Protein AF-A0A354CUV5-F1 (afdb_monomer)

Radius of gyration: 18.39 Å; Cα contacts (8 Å, |Δi|>4): 72; chains: 1; bounding box: 42×36×48 Å

Mean predicted aligned error: 9.71 Å

Sequence (132 aa):
MEGEKVSDRKILLKRLLVFLVLGILYFLWLKLTGLNIPCVIRLVTGGRILCPGCGISTMFVNIIGGNFKAAFEANPCIFILLPVWVVFLGIRIIFQPKCLSDGKPLNQGFYYTAAGILVVFAVVRNIVNFIK

Solvent-accessible surface area (backbone atoms only — not comparable to full-atom values): 7347 Å² total; per-residue (Å²): 122,68,72,60,60,55,52,52,51,54,53,50,51,52,50,53,51,51,54,49,51,52,51,50,54,50,52,51,48,34,74,74,66,70,58,70,82,76,50,62,63,27,63,76,50,74,61,40,44,70,57,67,66,62,24,49,54,50,17,53,54,22,49,77,70,70,37,55,68,62,12,36,73,43,30,51,68,58,60,59,48,48,60,55,51,50,52,54,50,47,49,44,72,74,67,58,47,81,64,60,33,90,91,28,68,63,40,50,47,50,54,53,50,53,50,49,53,52,50,52,50,52,51,52,54,30,51,58,49,62,76,105

Foldseek 3Di:
DVVVVVVVVVVVVVVVVVVVVVLVVVLVCCVVPVDQPPDVCCVVVVNLADDLVSLCNQLVSCVVVVNNVSNCVSPVLCSVVVVVVVVLVVCCVPVVDPCCDPPHCVVVVSVVVSVVSVVVCNVVVSVVSNVD

Structure (mmCIF, N/CA/C/O backbone):
data_AF-A0A354CUV5-F1
#
_entry.id   AF-A0A354CUV5-F1
#
loop_
_atom_site.group_PDB
_atom_site.id
_atom_site.type_symbol
_atom_site.label_atom_id
_atom_site.label_alt_id
_atom_site.label_comp_id
_atom_site.label_asym_id
_atom_site.label_entity_id
_atom_site.label_seq_id
_atom_site.pdbx_PDB_ins_code
_atom_site.Cartn_x
_atom_site.Cartn_y
_atom_site.Cartn_z
_atom_site.occupancy
_atom_site.B_iso_or_equiv
_atom_site.auth_seq_id
_atom_site.auth_comp_id
_atom_site.auth_asym_id
_atom_site.auth_atom_id
_atom_site.pdbx_PDB_model_num
ATOM 1 N N . MET A 1 1 ? -29.455 -9.398 20.974 1.00 47.97 1 MET A N 1
ATOM 2 C CA . MET A 1 1 ? -28.433 -8.610 20.243 1.00 47.97 1 MET A CA 1
ATOM 3 C C . MET A 1 1 ? -27.032 -9.249 20.239 1.00 47.97 1 MET A C 1
ATOM 5 O O . MET A 1 1 ? -26.238 -8.898 19.378 1.00 47.97 1 MET A O 1
ATOM 9 N N . GLU A 1 2 ? -26.693 -10.196 21.130 1.00 53.78 2 GLU A N 1
ATOM 10 C CA . GLU A 1 2 ? -25.383 -10.893 21.100 1.00 53.78 2 GLU A CA 1
ATOM 11 C C . GLU A 1 2 ? -25.268 -12.007 20.044 1.00 53.78 2 GLU A C 1
ATOM 13 O O . GLU A 1 2 ? -24.193 -12.191 19.476 1.00 53.78 2 GLU A O 1
ATOM 18 N N . GLY A 1 3 ? -26.364 -12.702 19.716 1.00 49.88 3 GLY A N 1
ATOM 19 C CA . GLY A 1 3 ? -26.363 -13.783 18.715 1.00 49.88 3 GLY A CA 1
ATOM 20 C C . GLY A 1 3 ? -26.046 -13.328 17.282 1.00 49.88 3 GLY A C 1
ATOM 21 O O . GLY A 1 3 ? -25.400 -14.057 16.532 1.00 49.88 3 GLY A O 1
ATOM 22 N N . GLU A 1 4 ? -26.420 -12.099 16.924 1.00 59.38 4 GLU A N 1
ATOM 23 C CA . GLU A 1 4 ? -26.162 -11.501 15.606 1.00 59.38 4 GLU A CA 1
ATOM 24 C C . GLU A 1 4 ? -24.665 -11.176 15.424 1.00 59.38 4 GLU A C 1
ATOM 26 O O . GLU A 1 4 ? -24.033 -11.634 14.471 1.00 59.38 4 GLU A O 1
ATOM 31 N N . LYS A 1 5 ? -24.035 -10.553 16.435 1.00 58.84 5 LYS A N 1
ATOM 32 C CA . LYS A 1 5 ? -22.594 -10.220 16.430 1.00 58.84 5 LYS A CA 1
ATOM 33 C C . LYS A 1 5 ? -21.672 -11.445 16.354 1.00 58.84 5 LYS A C 1
ATOM 35 O O . LYS A 1 5 ? -20.552 -11.340 15.849 1.00 58.84 5 LYS A O 1
ATOM 40 N N . VAL A 1 6 ? -22.090 -12.596 16.890 1.00 66.94 6 VAL A N 1
ATOM 41 C CA . VAL A 1 6 ? -21.304 -13.845 16.832 1.00 66.94 6 VAL A CA 1
ATOM 42 C C . VAL A 1 6 ? -21.349 -14.461 15.429 1.00 66.94 6 VAL A C 1
ATOM 44 O O . VAL A 1 6 ? -20.328 -14.972 14.959 1.00 66.94 6 VAL A O 1
ATOM 47 N N . SER A 1 7 ? -22.494 -14.379 14.745 1.00 71.94 7 SER A N 1
ATOM 48 C CA . SER A 1 7 ? -22.660 -14.858 13.367 1.00 71.94 7 SER A CA 1
ATOM 49 C C . SER A 1 7 ? -21.798 -14.055 12.386 1.00 71.94 7 SER A C 1
ATOM 51 O O . SER A 1 7 ? -21.001 -14.634 11.640 1.00 71.94 7 SER A O 1
ATOM 53 N N . ASP A 1 8 ? -21.836 -12.724 12.483 1.00 75.75 8 ASP A N 1
ATOM 54 C CA . ASP A 1 8 ? -21.045 -11.827 11.632 1.00 75.75 8 ASP A CA 1
ATOM 55 C C . ASP A 1 8 ? -19.541 -12.048 11.782 1.00 75.75 8 ASP A C 1
ATOM 57 O O . ASP A 1 8 ? -18.797 -12.072 10.799 1.00 75.75 8 ASP A O 1
ATOM 61 N N . ARG A 1 9 ? -19.072 -12.290 13.013 1.00 80.50 9 ARG A N 1
ATOM 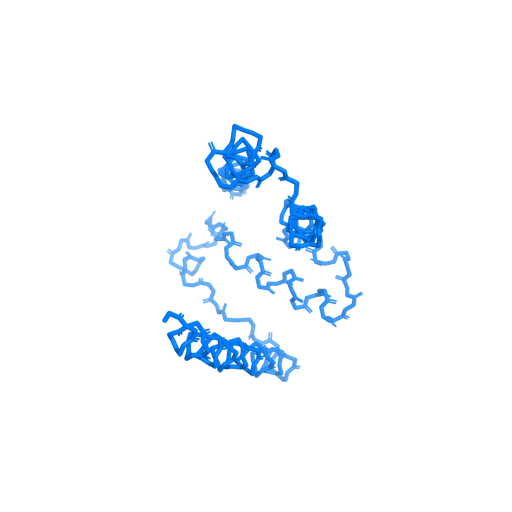62 C CA . ARG A 1 9 ? -17.651 -12.539 13.284 1.00 80.50 9 ARG A CA 1
ATOM 63 C C . ARG A 1 9 ? -17.168 -13.842 12.640 1.00 80.50 9 ARG A C 1
ATOM 65 O O . ARG A 1 9 ? -16.070 -13.876 12.089 1.00 80.50 9 ARG A O 1
ATOM 72 N N . LYS A 1 10 ? -17.986 -14.902 12.659 1.00 81.69 10 LYS A N 1
ATOM 73 C CA . LYS A 1 10 ? -17.671 -16.182 11.995 1.00 81.69 10 LYS A CA 1
ATOM 74 C C . LYS A 1 10 ? -17.652 -16.038 10.471 1.00 81.69 10 LYS A C 1
ATOM 76 O O . LYS A 1 10 ? -16.777 -16.607 9.818 1.00 81.69 10 LYS A O 1
ATOM 81 N N . ILE A 1 11 ? -18.578 -15.262 9.907 1.00 84.12 11 ILE A N 1
ATOM 82 C CA . ILE A 1 11 ? -18.624 -14.960 8.469 1.00 84.12 11 ILE A CA 1
ATOM 83 C C . ILE A 1 11 ? -17.393 -14.145 8.052 1.00 84.12 11 ILE A C 1
ATOM 85 O O . ILE A 1 11 ? -16.752 -14.475 7.054 1.00 84.12 11 ILE A O 1
ATOM 89 N N . LEU A 1 12 ? -17.016 -13.131 8.835 1.00 83.44 12 LEU A N 1
ATOM 90 C CA . LEU A 1 12 ? -15.826 -12.316 8.593 1.00 83.44 12 LEU A CA 1
ATOM 91 C C . LEU A 1 12 ? -14.544 -13.157 8.634 1.00 83.44 12 LEU A C 1
ATOM 93 O O . LEU A 1 12 ? -13.736 -13.073 7.714 1.00 83.44 12 LEU A O 1
ATOM 97 N N . LEU A 1 13 ? -14.382 -14.008 9.651 1.00 85.56 13 LEU A N 1
ATOM 98 C CA . LEU A 1 13 ? -13.226 -14.902 9.771 1.00 85.56 13 LEU A CA 1
ATOM 99 C C . LEU A 1 13 ? -13.117 -15.860 8.582 1.00 85.56 13 LEU A C 1
ATOM 101 O O . LEU A 1 13 ? -12.034 -16.009 8.021 1.00 85.56 13 LEU A O 1
ATOM 105 N N . LYS A 1 14 ? -14.234 -16.458 8.145 1.00 88.19 14 LYS A N 1
ATOM 106 C CA . LYS A 1 14 ? -14.252 -17.297 6.937 1.00 88.19 14 LYS A CA 1
ATOM 107 C C . LYS A 1 14 ? -13.824 -16.515 5.698 1.00 88.19 14 LYS A C 1
ATOM 109 O O . LYS A 1 14 ? -13.003 -17.009 4.934 1.00 88.19 14 LYS A O 1
ATOM 114 N N . ARG A 1 15 ? -14.336 -15.294 5.505 1.00 86.25 15 ARG A N 1
ATOM 115 C CA . ARG A 1 15 ? -13.951 -14.435 4.372 1.00 86.25 15 ARG A CA 1
ATOM 116 C C . ARG A 1 15 ? -12.461 -14.107 4.399 1.00 86.25 15 ARG A C 1
ATOM 118 O O . ARG A 1 15 ? -11.796 -14.279 3.385 1.00 86.25 15 ARG A O 1
ATOM 125 N N . LEU A 1 16 ? -11.931 -13.692 5.551 1.00 85.19 16 LEU A N 1
ATOM 126 C CA . LEU A 1 16 ? -10.504 -13.399 5.723 1.00 85.19 16 LEU A CA 1
ATOM 127 C C . LEU A 1 16 ? -9.634 -14.615 5.396 1.00 85.19 16 LEU A C 1
ATOM 129 O O . LEU A 1 16 ? -8.632 -14.476 4.700 1.00 85.19 16 LEU A O 1
ATOM 133 N N . LEU A 1 17 ? -10.043 -15.806 5.839 1.00 88.69 17 LEU A N 1
ATOM 134 C CA . LEU A 1 17 ? -9.328 -17.049 5.564 1.00 88.69 17 LEU A CA 1
ATOM 135 C C . LEU A 1 17 ? -9.346 -17.390 4.068 1.00 88.69 17 LEU A C 1
ATOM 137 O O . LEU A 1 17 ? -8.305 -17.725 3.511 1.00 88.69 17 LEU A O 1
ATOM 141 N N . VAL A 1 18 ? -10.486 -17.224 3.389 1.00 88.88 18 VAL A N 1
ATOM 142 C CA . VAL A 1 18 ? -10.580 -17.397 1.929 1.00 88.88 18 VAL A CA 1
ATOM 143 C C . VAL A 1 18 ? -9.656 -16.421 1.195 1.00 88.88 18 VAL A C 1
ATOM 145 O O . VAL A 1 18 ? -8.893 -16.847 0.332 1.00 88.88 18 VAL A O 1
ATOM 148 N N . PHE A 1 19 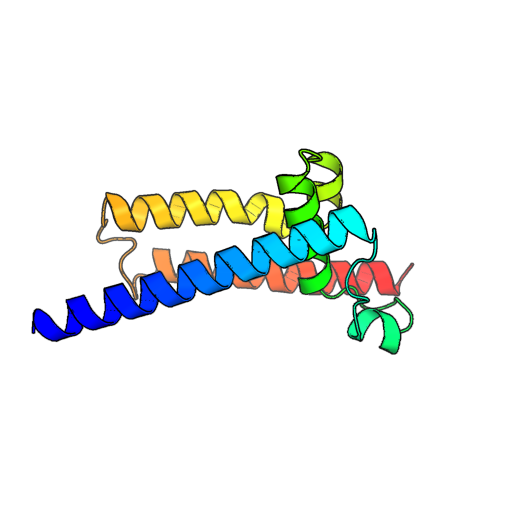? -9.665 -15.134 1.557 1.00 84.25 19 PHE A N 1
ATOM 149 C CA . PHE A 1 19 ? -8.768 -14.143 0.951 1.00 84.25 19 PHE A CA 1
ATOM 150 C C . PHE A 1 19 ? -7.290 -14.466 1.194 1.00 84.25 19 PHE A C 1
ATOM 152 O O . PHE A 1 19 ? -6.479 -14.319 0.282 1.00 84.25 19 PHE A O 1
ATOM 159 N N . LEU A 1 20 ? -6.942 -14.942 2.392 1.00 85.44 20 LEU A N 1
ATOM 160 C CA . LEU A 1 20 ? -5.582 -15.355 2.725 1.00 85.44 20 LEU A CA 1
ATOM 161 C C . LEU A 1 20 ? -5.133 -16.542 1.863 1.00 85.44 20 LEU A C 1
ATOM 163 O O . LEU A 1 20 ? -4.057 -16.494 1.274 1.00 85.44 20 LEU A O 1
ATOM 167 N N . VAL A 1 21 ? -5.968 -17.578 1.744 1.00 87.44 21 VAL A N 1
ATOM 168 C CA . VAL A 1 21 ? -5.672 -18.762 0.922 1.00 87.44 21 VAL A CA 1
ATOM 169 C C . VAL A 1 21 ? -5.514 -18.377 -0.547 1.00 87.44 21 VAL A C 1
ATOM 171 O O . VAL A 1 21 ? -4.536 -18.776 -1.173 1.00 87.44 21 VAL A O 1
ATOM 174 N N . LEU A 1 22 ? -6.412 -17.549 -1.090 1.00 85.00 22 LEU A N 1
ATOM 175 C CA . LEU A 1 22 ? -6.299 -17.044 -2.462 1.00 85.00 22 LEU A CA 1
ATOM 176 C C . LEU A 1 22 ? -5.010 -16.238 -2.676 1.00 85.00 22 LEU A C 1
ATOM 178 O O . LEU A 1 22 ? -4.341 -16.414 -3.693 1.00 85.00 22 LEU A O 1
ATOM 182 N N . GLY A 1 23 ? -4.631 -15.395 -1.713 1.00 78.88 23 GLY A N 1
ATOM 183 C CA . GLY A 1 23 ? -3.382 -14.635 -1.756 1.00 78.88 23 GLY A CA 1
ATOM 184 C C . GLY A 1 23 ? -2.140 -15.531 -1.751 1.00 78.88 23 GLY A C 1
ATOM 185 O O . GLY A 1 23 ? -1.218 -15.303 -2.533 1.00 78.88 23 GLY A O 1
ATOM 186 N N . ILE A 1 24 ? -2.132 -16.582 -0.924 1.00 82.69 24 ILE A N 1
ATOM 187 C CA . ILE A 1 24 ? -1.042 -17.569 -0.871 1.00 82.69 24 ILE A CA 1
ATOM 188 C C . ILE A 1 24 ? -0.955 -18.347 -2.186 1.00 82.69 24 ILE A C 1
ATOM 190 O O . ILE A 1 24 ? 0.132 -18.474 -2.745 1.00 82.69 24 ILE A O 1
ATOM 194 N N . LEU A 1 25 ? -2.086 -18.826 -2.712 1.00 84.38 25 LEU A N 1
ATOM 195 C CA . LEU A 1 25 ? -2.133 -19.528 -3.998 1.00 84.38 25 LEU A CA 1
ATOM 196 C C . LEU A 1 25 ? -1.609 -18.645 -5.135 1.00 84.38 25 LEU A C 1
ATOM 198 O O . LEU A 1 25 ? -0.820 -19.109 -5.954 1.00 84.38 25 LEU A O 1
ATOM 202 N N . TYR A 1 26 ? -1.981 -17.362 -5.151 1.00 77.25 26 TYR A N 1
ATOM 203 C CA . TYR A 1 26 ? -1.476 -16.400 -6.127 1.00 77.25 26 TYR A CA 1
ATOM 204 C C . TYR A 1 26 ? 0.034 -16.168 -5.994 1.00 77.25 26 TYR A C 1
ATOM 206 O O . TYR A 1 26 ? 0.754 -16.159 -6.991 1.00 77.25 26 TYR A O 1
ATOM 214 N N . PHE A 1 27 ? 0.541 -16.033 -4.767 1.00 75.62 27 PHE A N 1
ATOM 215 C CA . PHE A 1 27 ? 1.976 -15.902 -4.523 1.00 75.62 27 PHE A CA 1
ATOM 216 C C . PHE A 1 27 ? 2.756 -17.141 -4.986 1.00 75.62 27 PHE A C 1
ATOM 218 O O . PHE A 1 27 ? 3.785 -17.006 -5.646 1.00 75.62 27 PHE A O 1
ATOM 225 N N . LEU A 1 28 ? 2.253 -18.344 -4.695 1.00 79.12 28 LEU A N 1
ATOM 226 C CA . LEU A 1 28 ? 2.853 -19.597 -5.157 1.00 79.12 28 LEU A CA 1
ATOM 227 C C . LEU A 1 28 ? 2.834 -19.695 -6.683 1.00 79.12 28 LEU A C 1
ATOM 229 O O . LEU A 1 28 ? 3.857 -20.025 -7.279 1.00 79.12 28 LEU A O 1
ATOM 233 N N . TRP A 1 29 ? 1.716 -19.341 -7.320 1.00 79.06 29 TRP A N 1
ATOM 234 C CA . TRP A 1 29 ? 1.611 -19.275 -8.776 1.00 79.06 29 TRP A CA 1
ATOM 235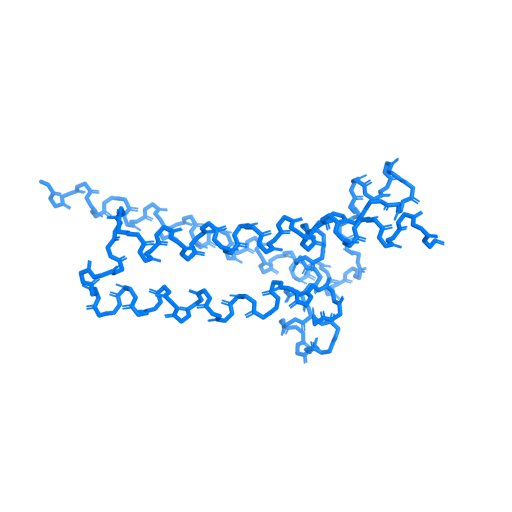 C C . TRP A 1 29 ? 2.687 -18.366 -9.373 1.00 79.06 29 TRP A C 1
ATOM 237 O O . TRP A 1 29 ? 3.405 -18.775 -10.281 1.00 79.06 29 TRP A O 1
ATOM 247 N N . LEU A 1 30 ? 2.856 -17.161 -8.829 1.00 72.06 30 LEU A N 1
ATOM 248 C CA . LEU A 1 30 ? 3.877 -16.210 -9.270 1.00 72.06 30 LEU A CA 1
ATOM 249 C C . LEU A 1 30 ? 5.300 -16.745 -9.102 1.00 72.06 30 LEU A C 1
ATOM 251 O O . LEU A 1 30 ? 6.122 -16.592 -10.001 1.00 72.06 30 LEU A O 1
ATOM 255 N N . LYS A 1 31 ? 5.593 -17.385 -7.965 1.00 71.50 31 LYS A N 1
ATOM 256 C CA . LYS A 1 31 ? 6.907 -17.978 -7.675 1.00 71.50 31 LYS A CA 1
ATOM 257 C C . LYS A 1 31 ? 7.239 -19.143 -8.607 1.00 71.50 31 LYS A C 1
ATOM 259 O O . LYS A 1 31 ? 8.401 -19.306 -8.959 1.00 71.50 31 LYS A O 1
ATOM 264 N N . LEU A 1 32 ? 6.238 -19.944 -8.976 1.00 72.44 32 LEU A N 1
ATOM 265 C CA . LEU A 1 32 ? 6.402 -21.136 -9.813 1.00 72.44 32 LEU A CA 1
ATOM 266 C C . LEU A 1 32 ? 6.434 -20.808 -11.309 1.00 72.44 32 LEU A C 1
ATOM 268 O O . LEU A 1 32 ? 7.197 -21.414 -12.051 1.00 72.44 32 LEU A O 1
ATOM 272 N N . THR A 1 33 ? 5.610 -19.860 -11.755 1.00 70.31 33 THR A N 1
ATOM 273 C CA . THR A 1 33 ? 5.440 -19.552 -13.185 1.00 70.31 33 THR A CA 1
ATOM 274 C C . THR A 1 33 ? 6.233 -18.332 -13.644 1.00 70.31 33 THR A C 1
ATOM 276 O O . THR A 1 33 ? 6.441 -18.160 -14.841 1.00 70.31 33 THR A O 1
ATOM 279 N N . GLY A 1 34 ? 6.630 -17.440 -12.727 1.00 60.62 34 GLY A N 1
AT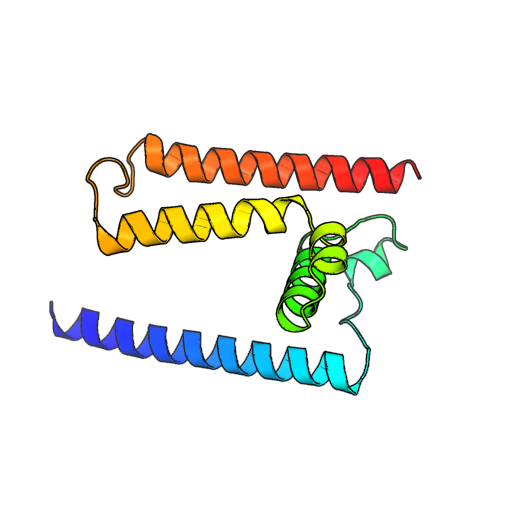OM 280 C CA . GLY A 1 34 ? 7.211 -16.134 -13.063 1.00 60.62 34 GLY A CA 1
ATOM 281 C C . GLY A 1 34 ? 6.248 -15.189 -13.801 1.00 60.62 34 GLY A C 1
ATOM 282 O O . GLY A 1 34 ? 6.621 -14.066 -14.142 1.00 60.62 34 GLY A O 1
ATOM 283 N N . LEU A 1 35 ? 5.004 -15.617 -14.046 1.00 57.25 35 LEU A N 1
ATOM 284 C CA . LEU A 1 35 ? 3.999 -14.895 -14.815 1.00 57.25 35 LEU A CA 1
ATOM 285 C C . LEU A 1 35 ? 3.145 -14.042 -13.879 1.00 57.25 35 LEU A C 1
ATOM 287 O O . LEU A 1 35 ? 2.223 -14.529 -13.226 1.00 57.25 35 LEU A O 1
ATOM 291 N N . ASN A 1 36 ? 3.431 -12.739 -13.849 1.00 64.19 36 ASN A N 1
ATOM 292 C CA . ASN A 1 36 ? 2.487 -11.761 -13.312 1.00 64.19 36 ASN A CA 1
ATOM 293 C C . ASN A 1 36 ? 1.210 -11.782 -14.156 1.00 64.19 36 ASN A C 1
ATOM 295 O O . ASN A 1 36 ? 1.314 -11.804 -15.382 1.00 64.19 36 ASN A O 1
ATOM 299 N N . ILE A 1 37 ? 0.025 -11.731 -13.527 1.00 64.69 37 ILE A N 1
ATOM 300 C CA . ILE A 1 37 ? -1.236 -11.573 -14.270 1.00 64.69 37 ILE A CA 1
ATOM 301 C C . ILE A 1 37 ? -1.074 -10.357 -15.192 1.00 64.69 37 ILE A C 1
ATOM 303 O O . ILE A 1 37 ? -0.871 -9.242 -14.689 1.00 64.69 37 ILE A O 1
ATOM 307 N N . PRO A 1 38 ? -1.110 -10.544 -16.526 1.00 63.25 38 PRO A N 1
ATOM 308 C CA . PRO A 1 38 ? -0.910 -9.449 -17.451 1.00 63.25 38 PRO A CA 1
ATOM 309 C C . PRO A 1 38 ? -2.051 -8.456 -17.250 1.00 63.25 38 PRO A C 1
ATOM 311 O O . PRO A 1 38 ? -3.230 -8.764 -17.405 1.00 63.25 38 PRO A O 1
ATOM 314 N N . CYS A 1 39 ? -1.682 -7.253 -16.828 1.00 70.00 39 CYS A N 1
ATOM 315 C CA . CYS A 1 39 ? -2.611 -6.179 -16.529 1.00 70.00 39 CYS A CA 1
ATOM 316 C C . CYS A 1 39 ? -3.394 -5.827 -17.804 1.00 70.00 39 CYS A C 1
ATOM 318 O O . CYS A 1 39 ? -2.833 -5.196 -18.697 1.00 70.00 39 CYS A O 1
ATOM 320 N N . VAL A 1 40 ? -4.673 -6.213 -17.901 1.00 67.25 40 VAL A N 1
ATOM 321 C CA . VAL A 1 40 ? -5.499 -6.012 -19.113 1.00 67.25 40 VAL A CA 1
ATOM 322 C C . VAL A 1 40 ? -5.519 -4.542 -19.535 1.00 67.25 40 VAL A C 1
ATOM 324 O O . VAL A 1 40 ? -5.387 -4.237 -20.711 1.00 67.25 40 VAL A O 1
ATOM 327 N N . ILE A 1 41 ? -5.562 -3.614 -18.573 1.00 65.62 41 ILE A N 1
ATOM 328 C CA . ILE A 1 41 ? -5.482 -2.169 -18.835 1.00 65.62 41 ILE A CA 1
ATOM 329 C C . ILE A 1 41 ? -4.156 -1.807 -19.507 1.00 65.62 41 ILE A C 1
ATOM 331 O O . ILE A 1 41 ? -4.145 -1.068 -20.484 1.00 65.62 41 ILE A O 1
ATOM 335 N N . ARG A 1 42 ? -3.033 -2.348 -19.025 1.00 68.44 42 ARG A N 1
ATOM 336 C CA . ARG A 1 42 ? -1.718 -2.118 -19.636 1.00 68.44 42 ARG A CA 1
ATOM 337 C C . ARG A 1 42 ? -1.654 -2.730 -21.036 1.00 68.44 42 ARG A C 1
ATOM 339 O O . ARG A 1 42 ? -1.079 -2.116 -21.922 1.00 68.44 42 ARG A O 1
ATOM 346 N N . LEU A 1 43 ? -2.258 -3.901 -21.230 1.00 68.38 43 LEU A N 1
ATOM 347 C CA . LEU A 1 43 ? -2.309 -4.587 -22.520 1.00 68.38 43 LEU A CA 1
ATOM 348 C C . LEU A 1 43 ? -3.115 -3.777 -23.549 1.00 68.38 43 LEU A C 1
ATOM 350 O O . LEU A 1 43 ? -2.622 -3.485 -24.631 1.00 68.38 43 LEU A O 1
ATOM 354 N N . VAL A 1 44 ? -4.323 -3.346 -23.176 1.00 71.19 44 VAL A N 1
ATOM 355 C CA . VAL A 1 44 ? -5.245 -2.588 -24.038 1.00 71.19 44 VAL A CA 1
ATOM 356 C C . VAL A 1 44 ? -4.720 -1.181 -24.330 1.00 71.19 44 VAL A C 1
ATOM 358 O O . VAL A 1 44 ? -4.893 -0.671 -25.430 1.00 71.19 44 VAL A O 1
ATOM 361 N N . THR A 1 45 ? -4.038 -0.549 -23.372 1.00 70.62 45 THR A N 1
ATOM 362 C CA . THR A 1 45 ? -3.492 0.815 -23.528 1.00 70.62 45 THR A CA 1
ATOM 363 C C . THR A 1 45 ? -2.075 0.833 -24.106 1.00 70.62 45 THR A C 1
ATOM 365 O O . THR A 1 45 ? -1.424 1.880 -24.110 1.00 70.62 45 THR A O 1
ATOM 368 N N . GLY A 1 46 ? -1.573 -0.318 -24.571 1.00 64.56 46 GLY A N 1
ATOM 369 C CA . GLY A 1 46 ? -0.238 -0.441 -25.159 1.00 64.56 46 GLY A CA 1
ATOM 370 C C . GLY A 1 46 ? 0.894 -0.051 -24.203 1.00 64.56 46 GLY A C 1
ATOM 371 O O . GLY A 1 46 ? 1.919 0.453 -24.642 1.00 64.56 46 GLY A O 1
ATOM 372 N N . GLY A 1 47 ? 0.705 -0.213 -22.891 1.00 67.38 47 GLY A N 1
ATOM 373 C CA . GLY A 1 47 ? 1.701 0.135 -21.875 1.00 67.38 47 GLY A CA 1
ATOM 374 C C . GLY A 1 47 ? 1.622 1.563 -21.333 1.00 67.38 47 GLY A C 1
ATOM 375 O O . GLY A 1 47 ? 2.312 1.866 -20.360 1.00 67.38 47 GLY A O 1
ATOM 376 N N . ARG A 1 48 ? 0.776 2.429 -21.904 1.00 60.31 48 ARG A N 1
ATOM 377 C CA . ARG A 1 48 ? 0.758 3.865 -21.572 1.00 60.31 48 ARG A CA 1
ATOM 378 C C . ARG A 1 48 ? 0.111 4.179 -20.228 1.00 60.31 48 ARG A C 1
ATOM 380 O O . ARG A 1 48 ? 0.512 5.138 -19.575 1.00 60.31 48 ARG A O 1
ATOM 387 N N . ILE A 1 49 ? -0.858 3.373 -19.792 1.00 64.69 49 ILE A N 1
ATOM 388 C CA . ILE A 1 49 ? -1.533 3.571 -18.506 1.00 64.69 49 ILE A CA 1
ATOM 389 C C . ILE A 1 49 ? -1.008 2.565 -17.482 1.00 64.69 49 ILE A C 1
ATOM 391 O O . ILE A 1 49 ? -1.138 1.343 -17.622 1.00 64.69 49 ILE A O 1
ATOM 395 N N . LEU A 1 50 ? -0.432 3.096 -16.405 1.00 65.81 50 LEU A N 1
ATOM 396 C CA . LEU A 1 50 ? 0.033 2.317 -15.270 1.00 65.81 50 LEU A CA 1
ATOM 397 C C . LEU A 1 50 ? -1.119 2.179 -14.275 1.00 65.81 50 LEU A C 1
ATOM 399 O O . LEU A 1 50 ? -1.364 3.050 -13.445 1.00 65.81 50 LEU A O 1
ATOM 403 N N . CYS A 1 51 ? -1.832 1.052 -14.344 1.00 70.62 51 CYS A N 1
ATOM 404 C CA . CYS A 1 51 ? -2.863 0.744 -13.356 1.00 70.62 51 CYS A CA 1
ATOM 405 C C . CYS A 1 51 ? -2.245 0.695 -11.941 1.00 70.62 51 CYS A C 1
ATOM 407 O O . CYS A 1 51 ? -1.317 -0.097 -11.717 1.00 70.62 51 CYS A O 1
ATOM 409 N N . PRO A 1 52 ? -2.765 1.473 -10.969 1.00 65.62 52 PRO A N 1
ATOM 410 C CA . PRO A 1 52 ? -2.254 1.468 -9.600 1.00 65.62 52 PRO A CA 1
ATOM 411 C C . PRO A 1 52 ? -2.400 0.089 -8.943 1.00 65.62 52 PRO A C 1
ATOM 413 O O . PRO A 1 52 ? -1.529 -0.312 -8.175 1.00 65.62 52 PRO A O 1
ATOM 416 N N . GLY A 1 53 ? -3.436 -0.678 -9.309 1.00 67.75 53 GLY A N 1
ATOM 417 C CA . GLY A 1 53 ? -3.658 -2.041 -8.817 1.00 67.75 53 GLY A CA 1
ATOM 418 C C . GLY A 1 53 ? -2.536 -3.010 -9.195 1.00 67.75 53 GLY A C 1
ATOM 419 O O . GLY A 1 53 ? -2.046 -3.746 -8.344 1.00 67.75 53 GLY A O 1
ATOM 420 N N . CYS A 1 54 ? -2.049 -2.946 -10.437 1.00 70.94 54 CYS A N 1
ATOM 421 C CA . CYS A 1 54 ? -0.966 -3.813 -10.907 1.00 70.94 54 CYS A CA 1
ATOM 422 C C . CYS A 1 54 ? 0.356 -3.520 -10.159 1.00 70.94 54 CYS A C 1
ATOM 424 O O . CYS A 1 54 ? 1.097 -4.444 -9.834 1.00 70.94 54 CYS A O 1
ATOM 426 N N . GLY A 1 55 ? 0.613 -2.257 -9.788 1.00 75.31 55 GLY A N 1
ATOM 427 C CA . GLY A 1 55 ? 1.761 -1.883 -8.950 1.00 75.31 55 GLY A CA 1
ATOM 428 C C . GLY A 1 55 ? 1.655 -2.341 -7.489 1.00 75.31 55 GLY A C 1
ATOM 429 O O . GLY A 1 55 ? 2.670 -2.672 -6.882 1.00 75.31 55 GLY A O 1
ATOM 430 N N . ILE A 1 56 ? 0.442 -2.400 -6.926 1.00 80.88 56 ILE A N 1
ATOM 431 C CA . ILE A 1 56 ? 0.197 -2.899 -5.560 1.00 80.88 56 ILE A CA 1
ATOM 432 C C . ILE A 1 56 ? 0.500 -4.398 -5.466 1.00 80.88 56 ILE A C 1
ATOM 434 O O . ILE A 1 56 ? 1.186 -4.823 -4.538 1.00 80.88 56 ILE A O 1
ATOM 438 N N . SER A 1 57 ? 0.044 -5.200 -6.433 1.00 80.56 57 SER A N 1
ATOM 439 C CA . SER A 1 57 ? 0.337 -6.638 -6.460 1.00 80.56 57 SER A CA 1
ATOM 440 C C . SER A 1 57 ? 1.842 -6.904 -6.530 1.00 80.56 57 SER A C 1
ATOM 442 O O . SER A 1 57 ? 2.361 -7.663 -5.716 1.00 80.56 57 SER A O 1
ATOM 444 N N . THR A 1 58 ? 2.565 -6.226 -7.429 1.00 80.56 58 THR A N 1
ATOM 445 C CA . THR A 1 58 ? 4.029 -6.345 -7.524 1.00 80.56 58 THR A CA 1
ATOM 446 C C . THR A 1 58 ? 4.721 -5.919 -6.230 1.00 80.56 58 THR A C 1
ATOM 448 O O . THR A 1 58 ? 5.670 -6.575 -5.802 1.00 80.56 58 THR A O 1
ATOM 451 N N . MET A 1 59 ? 4.242 -4.855 -5.579 1.00 86.50 59 MET A N 1
ATOM 452 C CA . MET A 1 59 ? 4.765 -4.414 -4.286 1.00 86.50 59 MET A CA 1
ATOM 453 C C . MET A 1 59 ? 4.625 -5.517 -3.229 1.00 86.50 59 MET A C 1
ATOM 455 O O . MET A 1 59 ? 5.620 -5.882 -2.612 1.00 86.50 59 MET A O 1
ATOM 459 N N . PHE A 1 60 ? 3.433 -6.099 -3.051 1.00 83.38 60 PHE A N 1
ATOM 460 C CA . PHE A 1 60 ? 3.216 -7.156 -2.055 1.00 83.38 60 PHE A CA 1
ATOM 461 C C . PHE A 1 60 ? 4.044 -8.411 -2.321 1.00 83.38 60 PHE A C 1
ATOM 463 O O . PHE A 1 60 ? 4.605 -8.978 -1.390 1.00 83.38 60 PHE A O 1
ATOM 470 N N . VAL A 1 61 ? 4.171 -8.822 -3.580 1.00 83.12 61 VAL A N 1
ATOM 471 C CA . VAL A 1 61 ? 4.985 -9.986 -3.956 1.00 83.12 61 VAL A CA 1
ATOM 472 C C . VAL A 1 61 ? 6.450 -9.765 -3.591 1.00 83.12 61 VAL A C 1
ATOM 474 O O . VAL A 1 61 ? 7.087 -10.662 -3.044 1.00 83.12 61 VAL A O 1
ATOM 477 N N . ASN A 1 62 ? 6.973 -8.560 -3.828 1.00 84.19 62 ASN A N 1
ATOM 478 C CA . ASN A 1 62 ? 8.341 -8.206 -3.456 1.00 84.19 62 ASN A CA 1
ATOM 479 C C . ASN A 1 62 ? 8.520 -8.044 -1.939 1.00 84.19 62 ASN A C 1
ATOM 481 O O . ASN A 1 62 ? 9.558 -8.447 -1.425 1.00 84.19 62 ASN A O 1
ATOM 485 N N . ILE A 1 63 ? 7.514 -7.540 -1.212 1.00 86.31 63 ILE A N 1
ATOM 486 C CA . ILE A 1 63 ? 7.518 -7.516 0.262 1.00 86.31 63 ILE A CA 1
ATOM 487 C C . ILE A 1 63 ? 7.613 -8.942 0.815 1.00 86.31 63 ILE A C 1
ATOM 489 O O . ILE A 1 63 ? 8.483 -9.218 1.635 1.00 86.31 63 ILE A O 1
ATOM 493 N N . ILE A 1 64 ? 6.761 -9.859 0.343 1.00 84.00 64 ILE A N 1
ATOM 494 C CA . ILE A 1 64 ? 6.771 -11.267 0.780 1.00 84.00 64 ILE A CA 1
ATOM 495 C C . ILE A 1 64 ? 8.087 -11.948 0.372 1.00 84.00 64 ILE A C 1
ATOM 497 O O . ILE A 1 64 ? 8.628 -12.757 1.119 1.00 84.00 64 ILE A O 1
ATOM 501 N N . GLY A 1 65 ? 8.631 -11.595 -0.795 1.00 82.75 65 GLY A N 1
ATOM 502 C CA . GLY A 1 65 ? 9.930 -12.065 -1.274 1.00 82.75 65 GLY A CA 1
ATOM 503 C C . GLY A 1 65 ? 11.149 -11.428 -0.593 1.00 82.75 65 GLY A C 1
ATOM 504 O O . GLY A 1 65 ? 12.268 -11.790 -0.944 1.00 82.75 65 GLY A O 1
ATOM 505 N N . GLY A 1 66 ? 10.965 -10.483 0.338 1.00 86.19 66 GLY A N 1
ATOM 506 C CA . GLY A 1 66 ? 12.050 -9.793 1.048 1.00 86.19 66 GLY A CA 1
ATOM 507 C C . GLY A 1 66 ? 12.792 -8.719 0.237 1.00 86.19 66 GLY A C 1
ATOM 508 O O . GLY A 1 66 ? 13.764 -8.143 0.723 1.00 86.19 66 GLY A O 1
ATOM 509 N N . ASN A 1 67 ? 12.352 -8.409 -0.985 1.00 88.75 67 ASN A N 1
ATOM 510 C CA . ASN A 1 67 ? 12.960 -7.383 -1.832 1.00 88.75 67 ASN A CA 1
ATOM 511 C C . ASN A 1 67 ? 12.261 -6.028 -1.645 1.00 88.75 67 ASN A C 1
ATOM 513 O O . ASN A 1 67 ? 11.434 -5.598 -2.451 1.00 88.75 67 ASN A O 1
ATOM 517 N N . PHE A 1 68 ? 12.617 -5.321 -0.575 1.00 88.12 68 PHE A N 1
ATOM 518 C CA . PHE A 1 68 ? 12.016 -4.021 -0.262 1.00 88.12 68 PHE A CA 1
ATOM 519 C C . PHE A 1 68 ? 12.328 -2.937 -1.301 1.00 88.12 68 PHE A C 1
ATOM 521 O O . PHE A 1 68 ? 11.491 -2.067 -1.535 1.00 88.12 68 PHE A O 1
ATOM 528 N N . LYS A 1 69 ? 13.487 -3.005 -1.971 1.00 87.81 69 LYS A N 1
ATOM 529 C CA . LYS A 1 69 ? 13.859 -2.045 -3.022 1.00 87.81 69 LYS A CA 1
ATOM 530 C C . LYS A 1 69 ? 12.908 -2.146 -4.214 1.00 87.81 69 LYS A C 1
ATOM 532 O O . LYS A 1 69 ? 12.316 -1.147 -4.614 1.00 87.81 69 LYS A O 1
ATOM 537 N N . ALA A 1 70 ? 12.700 -3.357 -4.726 1.00 81.94 70 ALA A N 1
ATOM 538 C CA . ALA A 1 70 ? 11.760 -3.594 -5.817 1.00 81.94 70 ALA A CA 1
ATOM 539 C C . ALA A 1 70 ? 10.305 -3.324 -5.395 1.00 81.94 70 ALA A C 1
ATOM 541 O O . ALA A 1 70 ? 9.508 -2.840 -6.199 1.00 81.94 70 ALA A O 1
ATOM 542 N N . ALA A 1 71 ? 9.951 -3.578 -4.129 1.00 86.12 71 ALA A N 1
ATOM 543 C CA . ALA A 1 71 ? 8.634 -3.225 -3.602 1.00 86.12 71 ALA A CA 1
ATOM 544 C C . ALA A 1 71 ? 8.394 -1.706 -3.604 1.00 86.12 71 ALA A C 1
ATOM 546 O O . ALA A 1 71 ? 7.343 -1.248 -4.058 1.00 86.12 71 ALA A O 1
ATOM 547 N N . PHE A 1 72 ? 9.378 -0.928 -3.147 1.00 87.31 72 PHE A N 1
ATOM 548 C CA . PHE A 1 72 ? 9.313 0.529 -3.148 1.00 87.31 72 PHE A CA 1
ATOM 549 C C . PHE A 1 72 ? 9.211 1.090 -4.571 1.00 87.31 72 PHE A C 1
ATOM 551 O O . PHE A 1 72 ? 8.358 1.931 -4.836 1.00 87.31 72 PHE A O 1
ATOM 558 N N . GLU A 1 73 ? 10.012 0.584 -5.511 1.00 84.81 73 GLU A N 1
ATOM 559 C CA . GLU A 1 73 ? 9.956 1.000 -6.921 1.00 84.81 73 GLU A CA 1
ATOM 560 C C . GLU A 1 73 ? 8.609 0.657 -7.583 1.00 84.81 73 GLU A C 1
ATOM 562 O O . GLU A 1 73 ? 8.103 1.408 -8.423 1.00 84.81 73 GLU A O 1
ATOM 567 N N . ALA A 1 74 ? 7.981 -0.454 -7.183 1.00 82.19 74 ALA A N 1
ATOM 568 C CA . ALA A 1 74 ? 6.686 -0.859 -7.714 1.00 82.19 74 ALA A CA 1
ATOM 569 C C . ALA A 1 74 ? 5.566 0.127 -7.335 1.00 82.19 74 ALA A C 1
ATOM 571 O O . ALA A 1 74 ? 4.767 0.519 -8.199 1.00 82.19 74 ALA A O 1
ATOM 572 N N . ASN A 1 75 ? 5.494 0.560 -6.073 1.00 86.00 75 ASN A N 1
ATOM 573 C CA . ASN A 1 75 ? 4.499 1.535 -5.625 1.00 86.00 75 ASN A CA 1
ATOM 574 C C . ASN A 1 75 ? 4.957 2.303 -4.369 1.00 86.00 75 ASN A C 1
ATOM 576 O O . ASN A 1 75 ? 4.552 1.951 -3.259 1.00 86.00 75 ASN A O 1
ATOM 580 N N . PRO A 1 76 ? 5.737 3.386 -4.522 1.00 86.12 76 PRO A N 1
ATOM 581 C CA . PRO A 1 76 ? 6.321 4.090 -3.380 1.00 86.12 76 PRO A CA 1
ATOM 582 C C . PRO A 1 76 ? 5.254 4.753 -2.501 1.00 86.12 76 PRO A C 1
ATOM 584 O O . PRO A 1 76 ? 5.392 4.803 -1.282 1.00 86.12 76 PRO A O 1
ATOM 587 N N . CYS A 1 77 ? 4.153 5.215 -3.105 1.00 87.38 77 CYS A N 1
ATOM 588 C CA . CYS A 1 77 ? 3.070 5.871 -2.379 1.00 87.38 77 CYS A CA 1
ATOM 589 C C . CYS A 1 77 ? 2.359 4.906 -1.424 1.00 87.38 77 CYS A C 1
ATOM 591 O O . CYS A 1 77 ? 2.254 5.194 -0.234 1.00 87.38 77 CYS A O 1
ATOM 593 N N . ILE A 1 78 ? 1.918 3.743 -1.917 1.00 86.94 78 ILE A N 1
ATOM 594 C CA . ILE A 1 78 ? 1.268 2.742 -1.060 1.00 86.94 78 ILE A CA 1
ATOM 595 C C . ILE A 1 78 ? 2.272 2.133 -0.081 1.00 86.94 78 ILE A C 1
ATOM 597 O O . ILE A 1 78 ? 1.912 1.910 1.069 1.00 86.94 78 ILE A O 1
ATOM 601 N N . PHE A 1 79 ? 3.524 1.915 -0.491 1.00 88.44 79 PHE A N 1
ATOM 602 C CA . PHE A 1 79 ? 4.557 1.359 0.385 1.00 88.44 79 PHE A CA 1
ATOM 603 C C . PHE A 1 79 ? 4.750 2.194 1.661 1.00 88.44 79 PHE A C 1
ATOM 605 O O . PHE A 1 79 ? 4.887 1.632 2.743 1.00 88.44 79 PHE A O 1
ATOM 612 N N . ILE A 1 80 ? 4.697 3.527 1.552 1.00 89.25 80 ILE A N 1
ATOM 613 C CA . ILE A 1 80 ? 4.786 4.446 2.699 1.00 89.25 80 ILE A CA 1
ATOM 614 C C . ILE A 1 80 ? 3.442 4.572 3.429 1.00 89.25 80 ILE A C 1
ATOM 616 O O . ILE A 1 80 ? 3.399 4.611 4.657 1.00 89.25 80 ILE A O 1
ATOM 620 N N . LEU A 1 81 ? 2.330 4.645 2.695 1.00 87.81 81 LEU A N 1
ATOM 621 C CA . LEU A 1 81 ? 1.011 4.885 3.283 1.00 87.81 81 LEU A CA 1
ATOM 622 C C . LEU A 1 81 ? 0.495 3.680 4.088 1.00 87.81 81 LEU A C 1
ATOM 624 O O . LEU A 1 81 ? -0.210 3.846 5.082 1.00 87.81 81 LEU A O 1
ATOM 628 N N . LEU A 1 82 ? 0.870 2.466 3.687 1.00 88.31 82 LEU A N 1
ATOM 629 C CA . LEU A 1 82 ? 0.426 1.218 4.298 1.00 88.31 82 LEU A CA 1
ATOM 630 C C . LEU A 1 82 ? 0.819 1.072 5.783 1.00 88.31 82 LEU A C 1
ATOM 632 O O . LEU A 1 82 ? -0.083 0.828 6.586 1.00 88.31 82 LEU A O 1
ATOM 636 N N . PRO A 1 83 ? 2.085 1.258 6.213 1.00 89.12 83 PRO A N 1
ATOM 637 C CA . PRO A 1 83 ? 2.429 1.217 7.636 1.00 89.12 83 PRO A CA 1
ATOM 638 C C . PRO A 1 83 ? 1.720 2.313 8.442 1.00 89.12 83 PRO A C 1
ATOM 640 O O . PRO A 1 83 ? 1.277 2.051 9.558 1.00 89.12 83 PRO A O 1
ATOM 643 N N . VAL A 1 84 ? 1.525 3.508 7.869 1.00 90.31 84 VAL A N 1
ATOM 644 C CA . VAL A 1 84 ? 0.766 4.592 8.520 1.00 90.31 84 VAL A CA 1
ATOM 645 C C . VAL A 1 84 ? -0.684 4.167 8.767 1.00 90.31 84 VAL A C 1
ATOM 647 O O . VAL A 1 84 ? -1.208 4.358 9.863 1.00 90.31 84 VAL A O 1
ATOM 650 N N . TRP A 1 85 ? -1.327 3.541 7.779 1.00 88.94 85 TRP A N 1
ATOM 651 C CA . TRP A 1 85 ? -2.684 3.005 7.910 1.00 88.94 85 TRP A CA 1
ATOM 652 C C . TRP A 1 85 ? -2.777 1.888 8.950 1.00 88.94 85 TRP A C 1
ATOM 654 O O . TRP A 1 85 ? -3.720 1.877 9.740 1.00 88.94 85 TRP A O 1
ATOM 664 N N . VAL A 1 86 ? -1.801 0.976 8.984 1.00 89.12 86 VAL A N 1
ATOM 665 C CA . VAL A 1 86 ? -1.750 -0.112 9.973 1.00 89.12 86 VAL A CA 1
ATOM 666 C C . VAL A 1 86 ? -1.630 0.445 11.391 1.00 89.12 86 VAL A C 1
ATOM 668 O O . VAL A 1 86 ? -2.379 0.023 12.271 1.00 89.12 86 VAL A O 1
ATOM 671 N N . VAL A 1 87 ? -0.750 1.426 11.615 1.00 90.38 87 VAL A N 1
ATOM 672 C CA . VAL A 1 87 ? -0.588 2.075 12.926 1.00 90.38 87 VAL A CA 1
ATOM 673 C C . VAL A 1 87 ? -1.855 2.831 13.322 1.00 90.38 87 VAL A C 1
ATOM 675 O O . VAL A 1 87 ? -2.344 2.658 14.436 1.00 90.38 87 VAL A O 1
ATOM 678 N N . PHE A 1 88 ? -2.432 3.618 12.411 1.00 89.00 88 PHE A N 1
ATOM 679 C CA . PHE A 1 88 ? -3.666 4.365 12.665 1.00 89.00 88 PHE A CA 1
ATOM 680 C C . PHE A 1 88 ? -4.832 3.438 13.044 1.00 89.00 88 PHE A C 1
ATOM 682 O O . PHE A 1 88 ? -5.522 3.667 14.040 1.00 89.00 88 PHE A O 1
ATOM 689 N N . LEU A 1 89 ? -5.021 2.351 12.289 1.00 87.25 89 LEU A N 1
ATOM 690 C CA . LEU A 1 89 ? -6.058 1.360 12.563 1.00 87.25 89 LEU A CA 1
ATOM 691 C C . LEU A 1 89 ? -5.785 0.601 13.869 1.00 87.25 89 LEU A C 1
ATOM 693 O O . LEU A 1 89 ? -6.711 0.376 14.646 1.00 87.25 89 LEU A O 1
ATOM 697 N N . GLY A 1 90 ? -4.523 0.259 14.142 1.00 87.38 90 GLY A N 1
ATOM 698 C CA . GLY A 1 90 ? -4.098 -0.362 15.393 1.00 87.38 90 GLY A CA 1
ATOM 699 C C . GLY A 1 90 ? -4.429 0.508 16.603 1.00 87.38 90 GLY A C 1
ATOM 700 O O . GLY A 1 90 ? -5.059 0.030 17.545 1.00 87.38 90 GLY A O 1
ATOM 701 N N . ILE A 1 91 ? -4.113 1.807 16.546 1.00 88.69 91 ILE A N 1
ATOM 702 C CA . ILE A 1 91 ? -4.452 2.761 17.611 1.00 88.69 91 ILE A CA 1
ATOM 703 C C . ILE A 1 91 ? -5.966 2.814 17.822 1.00 88.69 91 ILE A C 1
ATOM 705 O O . ILE A 1 91 ? -6.447 2.764 18.955 1.00 88.69 91 ILE A O 1
ATOM 709 N N . ARG A 1 92 ? -6.728 2.881 16.729 1.00 86.06 92 ARG A N 1
ATOM 710 C CA . ARG A 1 92 ? -8.188 2.948 16.777 1.00 86.06 92 ARG A CA 1
ATOM 71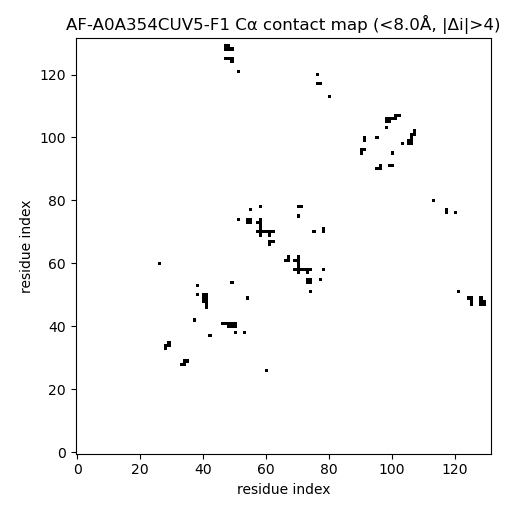1 C C . ARG A 1 92 ? -8.811 1.695 17.400 1.00 86.06 92 ARG A C 1
ATOM 713 O O . ARG A 1 92 ? -9.748 1.827 18.181 1.00 86.06 92 ARG A O 1
ATOM 720 N N . ILE A 1 93 ? -8.316 0.503 17.068 1.00 85.94 93 ILE A N 1
ATOM 721 C CA . ILE A 1 93 ? -8.848 -0.766 17.586 1.00 85.94 93 ILE A CA 1
ATOM 722 C C . ILE A 1 93 ? -8.446 -0.981 19.051 1.00 85.94 93 ILE A C 1
ATOM 724 O O . ILE A 1 93 ? -9.288 -1.409 19.837 1.00 85.94 93 ILE A O 1
ATOM 728 N N . ILE A 1 94 ? -7.195 -0.674 19.414 1.00 90.12 94 ILE A N 1
ATOM 729 C CA . ILE A 1 94 ? -6.631 -0.952 20.745 1.00 90.12 94 ILE A CA 1
ATOM 730 C C . ILE A 1 94 ? -7.073 0.092 21.776 1.00 90.12 94 ILE A C 1
ATOM 732 O O . ILE A 1 94 ? -7.530 -0.271 22.855 1.00 90.12 94 ILE A O 1
ATOM 736 N N . PHE A 1 95 ? -6.952 1.383 21.456 1.00 89.50 95 PHE A N 1
ATOM 737 C CA . PHE A 1 95 ? -7.170 2.468 22.424 1.00 89.50 95 PHE A CA 1
ATOM 738 C C . PHE A 1 95 ? -8.558 3.108 22.331 1.00 89.50 95 PHE A C 1
ATOM 740 O O . PHE A 1 95 ? -8.928 3.880 23.211 1.00 89.50 95 PHE A O 1
ATOM 747 N N . GLN A 1 96 ? -9.307 2.836 21.255 1.00 83.06 96 GLN A N 1
ATOM 748 C CA . GLN A 1 96 ? -10.634 3.402 20.972 1.00 83.06 96 GLN A CA 1
ATOM 749 C C . GLN A 1 96 ? -10.798 4.894 21.342 1.00 83.06 96 GLN A C 1
ATOM 751 O O . GLN A 1 96 ? -11.758 5.271 22.023 1.00 83.06 96 GLN A O 1
ATOM 756 N N . PRO A 1 97 ? -9.880 5.786 20.921 1.00 85.94 97 PRO A N 1
ATOM 757 C CA . PRO A 1 97 ? -9.939 7.173 21.347 1.00 85.94 97 PRO A CA 1
ATOM 758 C C . PRO A 1 97 ? -11.121 7.889 20.680 1.00 85.94 97 PRO A C 1
ATOM 760 O O . PRO A 1 97 ? -11.338 7.790 19.470 1.00 85.94 97 PRO A O 1
ATOM 763 N N . LYS A 1 98 ? -11.868 8.683 21.460 1.00 82.25 98 LYS A N 1
ATOM 764 C CA . LYS A 1 98 ? -13.074 9.398 20.992 1.00 82.25 98 LYS A CA 1
ATOM 765 C C . LYS A 1 98 ? -12.815 10.337 19.803 1.00 82.25 98 LYS A C 1
ATOM 767 O O . LYS A 1 98 ? -13.744 10.636 19.056 1.00 82.25 98 LYS A O 1
ATOM 772 N N . CYS A 1 99 ? -11.580 10.807 19.618 1.00 79.19 99 CYS A N 1
ATOM 773 C CA . CYS A 1 99 ? -11.176 11.665 18.501 1.00 79.19 99 CYS A CA 1
ATOM 774 C C . CYS A 1 99 ? -11.011 10.918 17.162 1.00 79.19 99 CYS A C 1
ATOM 776 O O . CYS A 1 99 ? -11.147 11.553 16.119 1.00 79.19 99 CYS A O 1
ATOM 778 N N . LEU A 1 100 ? -10.781 9.597 17.172 1.00 81.19 100 LEU A N 1
ATOM 779 C CA . LEU A 1 100 ? -10.694 8.749 15.966 1.00 81.19 100 LEU A CA 1
ATOM 780 C C . LEU A 1 100 ? -11.991 7.959 15.712 1.00 81.19 100 LEU A C 1
ATOM 782 O O . LEU A 1 100 ? -12.026 7.065 14.867 1.00 81.19 100 LEU A O 1
ATOM 786 N N . SER A 1 101 ? -13.062 8.277 16.442 1.00 82.12 101 SER A N 1
ATOM 787 C CA . SER A 1 101 ? -14.379 7.681 16.219 1.00 82.12 101 SER A CA 1
ATOM 788 C C . SER A 1 101 ? -14.898 7.985 14.810 1.00 82.12 101 SER A C 1
ATOM 790 O O . SER A 1 101 ? -14.552 9.002 14.195 1.00 82.12 101 SER A O 1
ATOM 792 N N . ASP A 1 102 ? -15.772 7.119 14.300 1.00 78.44 102 ASP A N 1
ATOM 793 C CA . ASP A 1 102 ? -16.437 7.350 13.018 1.00 78.44 102 ASP A CA 1
ATOM 794 C C . ASP A 1 102 ? -17.211 8.675 13.034 1.00 78.44 102 ASP A C 1
ATOM 796 O O . ASP A 1 102 ? -17.813 9.053 14.040 1.00 78.44 102 ASP A O 1
ATOM 800 N N . GLY A 1 103 ? -17.118 9.418 11.928 1.00 76.31 103 GLY A N 1
ATOM 801 C CA . GLY A 1 103 ? -17.743 10.736 11.773 1.00 76.31 103 GLY A CA 1
ATOM 802 C C . GLY A 1 103 ? -16.994 11.911 12.414 1.00 76.31 103 GLY A C 1
ATOM 803 O O . GLY A 1 103 ? -17.433 13.048 12.271 1.00 76.31 103 GLY A O 1
ATOM 804 N N . LYS A 1 104 ? -15.863 11.689 13.102 1.00 86.56 104 LYS A N 1
ATOM 805 C CA . LYS A 1 104 ? -15.025 12.792 13.599 1.00 86.56 104 LYS A CA 1
ATOM 806 C C . LYS A 1 104 ? -14.150 13.383 12.486 1.00 86.56 104 LYS A C 1
ATOM 808 O O . LYS A 1 104 ? -13.628 12.622 11.666 1.00 86.56 104 LYS A O 1
ATOM 813 N N . PRO A 1 105 ? -13.903 14.709 12.503 1.00 85.12 105 PRO A N 1
ATOM 814 C CA . PRO A 1 105 ? -13.166 15.393 11.440 1.00 85.12 105 PRO A CA 1
ATOM 815 C C . PRO A 1 105 ? -11.724 14.895 11.305 1.00 85.12 105 PRO A C 1
ATOM 817 O O . PRO A 1 105 ? -11.201 14.861 10.201 1.00 85.12 105 PRO A O 1
ATOM 820 N N . LEU A 1 106 ? -11.094 14.445 12.396 1.00 84.75 106 LEU A N 1
ATOM 821 C CA . LEU A 1 106 ? -9.742 13.881 12.355 1.00 84.75 106 LEU A CA 1
ATOM 822 C C . LEU A 1 106 ? -9.697 12.536 11.608 1.00 84.75 106 LEU A C 1
ATOM 824 O O . LEU A 1 106 ? -8.836 12.324 10.759 1.00 84.75 106 LEU A O 1
ATOM 828 N N . ASN A 1 107 ? -10.650 11.644 11.890 1.00 85.75 107 ASN A N 1
ATOM 829 C CA . ASN A 1 107 ? -10.761 10.340 11.233 1.00 85.75 107 ASN A CA 1
ATOM 830 C C . ASN A 1 107 ? -11.155 10.492 9.753 1.00 85.75 107 ASN A C 1
ATOM 832 O O . ASN A 1 107 ? -10.535 9.905 8.873 1.00 85.75 107 ASN A O 1
ATOM 836 N N . GLN A 1 108 ? -12.140 11.346 9.463 1.00 87.38 108 GLN A N 1
ATOM 837 C CA . GLN A 1 108 ? -12.539 11.661 8.089 1.00 87.38 108 GLN A CA 1
ATOM 838 C C . GLN A 1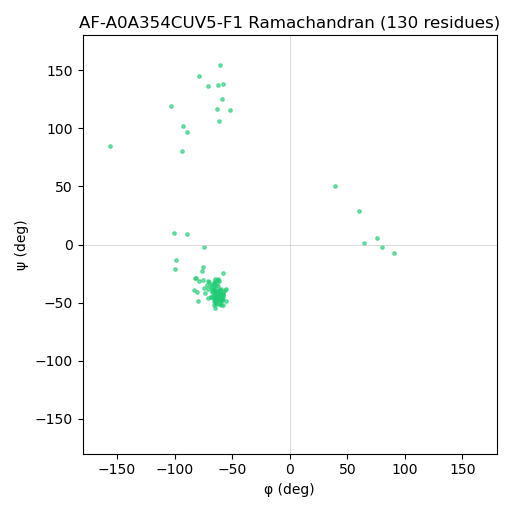 108 ? -11.412 12.351 7.313 1.00 87.38 108 GLN A C 1
ATOM 840 O O . GLN A 1 108 ? -11.113 11.961 6.187 1.00 87.38 108 GLN A O 1
ATOM 845 N N . GLY A 1 109 ? -10.751 13.332 7.930 1.00 89.00 109 GLY A N 1
ATOM 846 C CA . GLY A 1 109 ? -9.625 14.054 7.349 1.00 89.00 109 GLY A CA 1
ATOM 847 C C . GLY A 1 1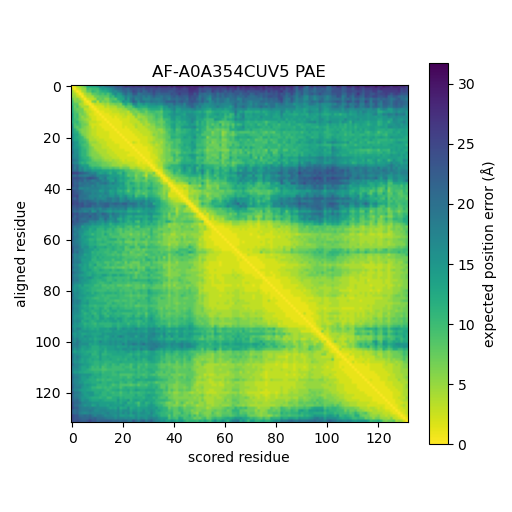09 ? -8.482 13.122 6.970 1.00 89.00 109 GLY A C 1
ATOM 848 O O . GLY A 1 109 ? -7.942 13.257 5.876 1.00 89.00 109 GLY A O 1
ATOM 849 N N . PHE A 1 110 ? -8.169 12.124 7.800 1.00 89.69 110 PHE A N 1
ATOM 850 C CA . PHE A 1 110 ? -7.182 11.097 7.466 1.00 89.69 110 PHE A CA 1
ATOM 851 C C . PHE A 1 110 ? -7.547 10.335 6.183 1.00 89.69 110 PHE A C 1
ATOM 853 O O . PHE A 1 110 ? -6.736 10.279 5.257 1.00 89.69 110 PHE A O 1
ATOM 860 N N . TYR A 1 111 ? -8.771 9.800 6.087 1.00 88.38 111 TYR A N 1
ATOM 861 C CA . TYR A 1 111 ? -9.204 9.043 4.907 1.00 88.38 111 TYR A CA 1
ATOM 862 C C . TYR A 1 111 ? -9.280 9.906 3.642 1.00 88.38 111 TYR A C 1
ATOM 864 O O . TYR A 1 111 ? -8.813 9.471 2.590 1.00 88.38 111 TYR A O 1
ATOM 872 N N . TYR A 1 112 ? -9.807 11.132 3.728 1.00 90.69 112 TYR A N 1
ATOM 873 C CA . TYR A 1 112 ? -9.873 12.041 2.579 1.00 90.69 112 TYR A CA 1
ATOM 874 C C . TYR A 1 112 ? -8.490 12.506 2.125 1.00 90.69 112 TYR A C 1
ATOM 876 O O . TYR A 1 112 ? -8.223 12.536 0.925 1.00 90.69 112 TYR A O 1
ATOM 884 N N . THR A 1 113 ? -7.589 12.807 3.062 1.00 90.06 113 THR A N 1
ATOM 885 C CA . THR A 1 113 ? -6.204 13.183 2.739 1.00 90.06 113 THR A CA 1
ATOM 886 C C . THR A 1 113 ? -5.485 12.024 2.060 1.00 90.06 113 THR A C 1
ATOM 888 O O . THR A 1 113 ? -4.865 12.204 1.014 1.00 90.06 113 THR A O 1
ATOM 891 N N . ALA A 1 114 ? -5.618 10.812 2.602 1.00 88.81 114 ALA A N 1
ATOM 892 C CA . ALA A 1 114 ? -5.029 9.620 2.013 1.00 88.81 114 ALA A CA 1
ATOM 893 C C . ALA A 1 114 ? -5.593 9.336 0.608 1.00 88.81 114 ALA A C 1
ATOM 895 O O . ALA A 1 114 ? -4.827 9.068 -0.316 1.00 88.81 114 ALA A O 1
ATOM 896 N N . ALA A 1 115 ? -6.910 9.464 0.414 1.00 88.31 115 ALA A N 1
ATOM 897 C CA . ALA A 1 115 ? -7.538 9.334 -0.899 1.00 88.31 115 ALA A CA 1
ATOM 898 C C . ALA A 1 115 ? -7.025 10.392 -1.890 1.00 88.31 115 ALA A C 1
ATOM 900 O O . ALA A 1 115 ? -6.676 10.051 -3.018 1.00 88.31 115 ALA A O 1
ATOM 901 N N . GLY A 1 116 ? -6.906 11.652 -1.460 1.00 90.56 116 GLY A N 1
ATOM 902 C CA . GLY A 1 116 ? -6.351 12.736 -2.270 1.00 90.56 116 GLY A CA 1
ATOM 903 C C . GLY A 1 116 ? -4.917 12.453 -2.718 1.00 90.56 116 GLY A C 1
ATOM 904 O O . GLY A 1 116 ? -4.621 12.541 -3.908 1.00 90.56 116 GLY A O 1
ATOM 905 N N . ILE A 1 117 ?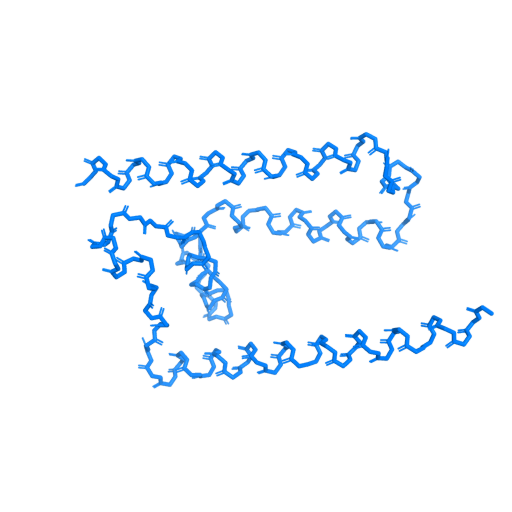 -4.046 12.025 -1.797 1.00 89.25 117 ILE A N 1
ATOM 906 C CA . ILE A 1 117 ? -2.659 11.639 -2.108 1.00 89.25 117 ILE A CA 1
ATOM 907 C C . ILE A 1 117 ? -2.626 10.512 -3.148 1.00 89.25 117 ILE A C 1
ATOM 909 O O . ILE A 1 117 ? -1.852 10.579 -4.102 1.00 89.25 117 ILE A O 1
ATOM 913 N N . LEU A 1 118 ? -3.484 9.497 -3.006 1.00 87.62 118 LEU A N 1
ATOM 914 C CA . LEU A 1 118 ? -3.553 8.378 -3.947 1.00 87.62 118 LEU A CA 1
ATOM 915 C C . LEU A 1 118 ? -4.029 8.802 -5.338 1.00 87.62 118 LEU A C 1
ATOM 917 O O . LEU A 1 118 ? -3.475 8.336 -6.334 1.00 87.62 118 LEU A O 1
ATOM 921 N N . VAL A 1 119 ? -5.017 9.695 -5.416 1.00 87.00 119 VAL A N 1
ATOM 922 C CA . VAL A 1 119 ? -5.497 10.252 -6.688 1.00 87.00 119 VAL A CA 1
ATOM 923 C C . VAL A 1 119 ? -4.397 11.070 -7.357 1.00 87.00 119 VAL A C 1
ATOM 925 O O . VAL A 1 119 ? -4.094 10.831 -8.524 1.00 87.00 119 VAL A O 1
ATOM 928 N N . VAL A 1 120 ? -3.746 11.976 -6.622 1.00 88.62 120 VAL A N 1
ATOM 929 C CA . VAL A 1 120 ? -2.634 12.784 -7.147 1.00 88.62 120 VAL A CA 1
ATOM 930 C C . VAL A 1 120 ? -1.506 11.883 -7.639 1.00 88.62 120 VAL A C 1
ATOM 932 O O . VAL A 1 120 ? -1.035 12.050 -8.762 1.00 88.62 120 VAL A O 1
ATOM 935 N N . PHE A 1 121 ? -1.111 10.880 -6.853 1.00 86.56 121 PHE A N 1
ATOM 936 C CA . PHE A 1 121 ? -0.090 9.917 -7.252 1.00 86.56 121 PHE A CA 1
ATOM 937 C C . PHE A 1 121 ? -0.477 9.158 -8.527 1.00 86.56 121 PHE A C 1
ATOM 939 O O . PHE A 1 121 ? 0.348 9.020 -9.431 1.00 86.56 121 PHE A O 1
ATOM 946 N N . ALA A 1 122 ? -1.725 8.694 -8.633 1.00 81.69 122 ALA A N 1
ATOM 947 C CA . ALA A 1 122 ? -2.212 7.995 -9.818 1.00 81.69 122 ALA A CA 1
ATOM 948 C C . ALA A 1 122 ? -2.185 8.891 -11.067 1.00 81.69 122 ALA A C 1
ATOM 950 O O . ALA A 1 122 ? -1.749 8.449 -12.131 1.00 81.69 122 ALA A O 1
ATOM 951 N N . VAL A 1 123 ? -2.599 10.154 -10.931 1.00 85.06 123 VAL A N 1
ATOM 952 C CA . VAL A 1 123 ? -2.585 11.141 -12.018 1.00 85.06 123 VAL A CA 1
ATOM 953 C C . VAL A 1 123 ? -1.152 11.451 -12.446 1.00 85.06 123 VAL A C 1
ATOM 955 O O . VAL A 1 123 ? -0.817 11.266 -13.613 1.00 85.06 123 VAL A O 1
ATOM 958 N N . VAL A 1 124 ? -0.283 11.846 -11.511 1.00 84.94 124 VAL A N 1
ATOM 959 C CA . VAL A 1 124 ? 1.119 12.193 -11.796 1.00 84.94 124 VAL A CA 1
ATOM 960 C C . VAL A 1 124 ? 1.846 11.020 -12.447 1.00 84.94 124 VAL A C 1
ATOM 962 O O . VAL A 1 124 ? 2.523 11.198 -13.457 1.00 84.94 124 VAL A O 1
ATOM 965 N N . ARG A 1 125 ? 1.673 9.801 -11.923 1.00 79.94 125 ARG A N 1
ATOM 966 C CA . ARG A 1 125 ? 2.326 8.604 -12.465 1.00 79.94 125 ARG A CA 1
ATOM 967 C C . ARG A 1 125 ? 1.874 8.293 -13.890 1.00 79.94 125 ARG A C 1
ATOM 969 O O . ARG A 1 125 ? 2.708 7.917 -14.711 1.00 79.94 125 ARG A O 1
ATOM 976 N N . ASN A 1 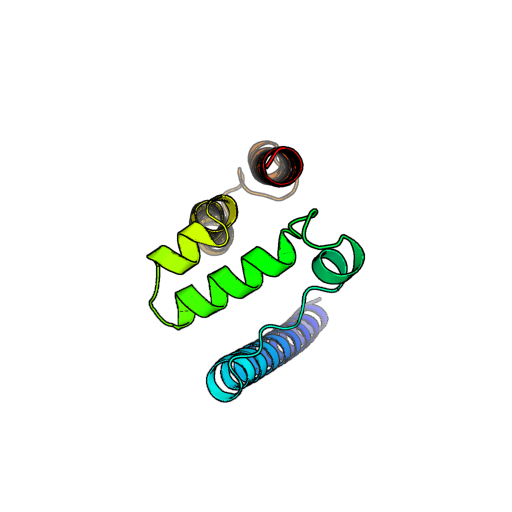126 ? 0.587 8.459 -14.187 1.00 77.69 126 ASN A N 1
ATOM 977 C CA . ASN A 1 126 ? 0.067 8.255 -15.536 1.00 77.69 126 ASN A CA 1
ATOM 978 C C . ASN A 1 126 ? 0.518 9.357 -16.502 1.00 77.69 126 ASN A C 1
ATOM 980 O O . ASN A 1 126 ? 0.866 9.035 -17.630 1.00 77.69 126 ASN A O 1
ATOM 984 N N . ILE A 1 127 ? 0.589 10.620 -16.068 1.00 80.56 127 ILE A N 1
ATOM 985 C CA . ILE A 1 127 ? 1.087 11.727 -16.903 1.00 80.56 127 ILE A CA 1
ATOM 986 C C . ILE A 1 127 ? 2.572 11.540 -17.228 1.00 80.56 127 ILE A C 1
ATOM 988 O O . ILE A 1 127 ? 2.959 11.603 -18.390 1.00 80.56 127 ILE A O 1
ATOM 992 N N . VAL A 1 128 ? 3.410 11.256 -16.228 1.00 78.00 128 VAL A N 1
ATOM 993 C CA . VAL A 1 128 ? 4.853 11.047 -16.435 1.00 78.00 128 VAL A CA 1
ATOM 994 C C . VAL A 1 128 ? 5.116 9.876 -17.385 1.00 78.00 128 VAL A C 1
ATOM 996 O O . VAL A 1 128 ? 6.014 9.956 -18.217 1.00 78.00 128 VAL A O 1
ATOM 999 N N . ASN A 1 129 ? 4.330 8.800 -17.286 1.00 71.12 129 ASN A N 1
ATOM 1000 C CA . ASN A 1 129 ? 4.441 7.653 -18.189 1.00 71.12 129 ASN A CA 1
ATOM 1001 C C . ASN A 1 129 ? 3.846 7.910 -19.581 1.00 71.12 129 ASN A C 1
ATOM 1003 O O . ASN A 1 129 ? 4.151 7.174 -20.506 1.00 71.12 129 ASN A O 1
ATOM 1007 N N . PHE A 1 130 ? 2.982 8.914 -19.725 1.00 69.94 130 PHE A N 1
ATOM 1008 C CA . PHE A 1 130 ? 2.449 9.330 -21.020 1.00 69.94 130 PHE A CA 1
ATOM 1009 C C . PHE A 1 130 ? 3.419 10.245 -21.783 1.00 69.94 130 PHE A C 1
ATOM 1011 O O . PHE A 1 130 ? 3.394 10.265 -23.008 1.00 69.94 130 PHE A O 1
ATOM 1018 N N . ILE A 1 131 ? 4.247 11.014 -21.066 1.00 69.50 131 ILE A N 1
ATOM 1019 C CA . ILE A 1 131 ? 5.241 11.934 -21.647 1.00 69.50 131 ILE A CA 1
ATOM 1020 C C . ILE A 1 131 ? 6.538 11.209 -22.052 1.00 69.50 131 ILE A C 1
ATOM 1022 O O . ILE A 1 131 ? 7.228 11.672 -22.959 1.00 69.50 131 ILE A O 1
ATOM 1026 N N . LYS A 1 132 ? 6.886 10.111 -21.371 1.00 61.81 132 LYS A N 1
ATOM 1027 C CA . LYS A 1 132 ? 8.011 9.234 -21.734 1.00 61.81 132 LYS A CA 1
ATOM 1028 C C . LYS A 1 132 ? 7.664 8.322 -22.904 1.00 61.81 132 LYS A C 1
ATOM 1030 O O . LYS A 1 132 ? 8.586 8.081 -23.711 1.00 61.81 132 LYS A O 1
#

pLDDT: mean 79.68, std 9.85, range [47.97, 90.69]

Secondary structure (DSSP, 8-state):
-HHHHHHHHHHHHHHHHHHHHHHHHHHHHHHHH------HHHHHTTT-S--HHHHHHHHHHHHHTT-HHHHHHH-HHHHHHHHHHHHHHHHHHHH--GGGSTT-HHHHHHHHHHHHHHHHHHHHHHHHHHH-